Protein AF-A0A0A7DK21-F1 (afdb_monomer)

Secondary structure (DSSP, 8-state):
---HHHHHHHHHHHHHHHHHTTSB-TT--B---GGGTTS-HHHHHHHHHHHHHHHHHHHTTSS-HHHHHHHHHHHHHHHHHHHHHHTT--HHHHHHHHTTHHHHHHH---

Sequence (110 aa):
SINRFETLVPIFSLISSLAKAKFCNVSGHPVSKPAWSDLSDSDIIDRFGRICRNLFHYYSGSSKKQSLYRIKYILRLSCARTLARKHKSTVRTFLKKLGSEFLEEFLTEE

Mean predicted aligned error: 6.51 Å

Solvent-accessible surface area (backbone atoms only — not comparable to full-atom values): 6204 Å² total; per-residue (Å²): 132,86,56,68,64,72,53,51,56,55,42,51,52,51,38,47,52,38,24,75,73,44,39,19,39,88,88,50,50,53,30,50,47,71,95,52,56,87,51,53,73,64,59,49,49,50,54,52,31,51,54,49,49,54,52,48,65,73,47,64,89,48,97,55,62,71,52,50,52,56,52,51,50,28,52,54,48,10,49,43,39,27,52,10,54,65,68,77,45,50,50,70,60,40,50,66,71,55,49,66,65,67,46,46,69,72,58,69,70,128

Radius of gyration: 14.45 Å; Cα contacts (8 Å, |Δi|>4): 96; chains: 1; bounding box: 30×28×46 Å

Organism: NCBI:txid1541216

Foldseek 3Di:
DPDPVVLVVVLLVLLVVCCVVQQAPNVLHGAADLVCLVPDLVVLLVVLLVVLVVVCVVCVPPPRVVSSVSVLVSSLVNSLNHVCVSVVHDSVVSDVVCDCVSVCSSPPPD

Nearest PDB structures (foldseek):
  8h2h-assembly1_D  TM=9.565E-01  e=1.350E-01  Lactococcus lactis
  7dns-assembly1_B  TM=4.121E-01  e=3.015E+00  synthetic construct

InterPro domains:
  IPR002866 Maturase MatK [PTHR34811] (2-110)
  IPR024937 Domain X [PF01348] (3-109)

pLDDT: mean 83.19, std 14.14, range [43.72, 96.94]

Structure (mmCIF, N/CA/C/O backbone):
data_AF-A0A0A7DK21-F1
#
_entry.id   AF-A0A0A7DK21-F1
#
loop_
_atom_site.group_PDB
_atom_site.id
_atom_site.type_symbol
_atom_site.label_atom_id
_atom_site.label_alt_id
_atom_site.label_comp_id
_atom_site.label_asym_id
_atom_site.label_entity_id
_atom_site.label_seq_id
_atom_site.pdbx_PDB_ins_code
_atom_site.Cartn_x
_atom_site.Cartn_y
_atom_site.Cartn_z
_atom_site.occupancy
_atom_s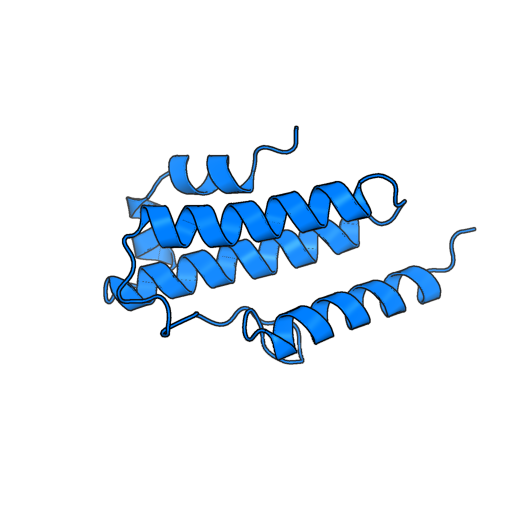ite.B_iso_or_equiv
_atom_site.auth_seq_id
_atom_site.auth_comp_id
_atom_site.auth_asym_id
_atom_site.auth_atom_id
_atom_site.pdbx_PDB_model_num
ATOM 1 N N . SER A 1 1 ? -12.169 -2.612 30.650 1.00 46.41 1 SER A N 1
ATOM 2 C CA . SER A 1 1 ? -11.264 -3.516 29.908 1.00 46.41 1 SER A CA 1
ATOM 3 C C . SER A 1 1 ? -11.762 -3.619 28.476 1.00 46.41 1 SER A C 1
ATOM 5 O O . SER A 1 1 ? -12.818 -4.186 28.249 1.00 46.41 1 SER A O 1
ATOM 7 N N . ILE A 1 2 ? -11.064 -3.009 27.511 1.00 54.06 2 ILE A N 1
ATOM 8 C CA . ILE A 1 2 ? -11.420 -3.147 26.089 1.00 54.06 2 ILE A CA 1
ATOM 9 C C . ILE A 1 2 ? -11.126 -4.595 25.691 1.00 54.06 2 ILE A C 1
ATOM 11 O O . ILE A 1 2 ? -9.978 -5.042 25.747 1.00 54.06 2 ILE A O 1
ATOM 15 N N . ASN A 1 3 ? -12.172 -5.347 25.360 1.00 54.72 3 ASN A N 1
ATOM 16 C CA . ASN A 1 3 ? -12.065 -6.761 25.032 1.00 54.72 3 ASN A CA 1
ATOM 17 C C . ASN A 1 3 ? -11.233 -6.939 23.755 1.00 54.72 3 ASN A C 1
ATOM 19 O O . ASN A 1 3 ? -11.565 -6.397 22.704 1.00 54.72 3 ASN A O 1
ATOM 23 N N . ARG A 1 4 ? -10.170 -7.755 23.811 1.00 55.19 4 ARG A N 1
ATOM 24 C CA . ARG A 1 4 ? -9.350 -8.121 22.633 1.00 55.19 4 ARG A CA 1
ATOM 25 C C . ARG A 1 4 ? -10.189 -8.690 21.476 1.00 55.19 4 ARG A C 1
ATOM 27 O O . ARG A 1 4 ? -9.797 -8.594 20.320 1.00 55.19 4 ARG A O 1
ATOM 34 N N . PHE A 1 5 ? -11.363 -9.248 21.764 1.00 55.84 5 PHE A N 1
ATOM 35 C CA . PHE A 1 5 ? -12.317 -9.690 20.746 1.00 55.84 5 PHE A CA 1
ATOM 36 C C . PHE A 1 5 ? -12.841 -8.532 19.882 1.00 55.84 5 PHE A C 1
ATOM 38 O O . PHE A 1 5 ? -12.850 -8.621 18.654 1.00 55.84 5 PHE A O 1
ATOM 45 N N . GLU A 1 6 ? -13.180 -7.403 20.505 1.00 56.28 6 GLU A N 1
ATOM 46 C CA . GLU A 1 6 ? -13.643 -6.200 19.811 1.00 56.28 6 GLU A CA 1
ATOM 47 C C . GLU A 1 6 ? -12.533 -5.474 19.054 1.00 56.28 6 GLU A C 1
ATOM 49 O O . GLU A 1 6 ? -12.821 -4.531 18.322 1.00 56.28 6 GLU A O 1
ATOM 54 N N . THR A 1 7 ? -11.262 -5.842 19.222 1.00 60.66 7 THR A N 1
ATOM 55 C CA . THR A 1 7 ? -10.163 -5.308 18.404 1.00 60.66 7 THR A CA 1
ATOM 56 C C . THR A 1 7 ? -9.857 -6.222 17.220 1.00 60.66 7 THR A C 1
ATOM 58 O O . THR A 1 7 ? -9.618 -5.718 16.121 1.00 60.66 7 THR A O 1
ATOM 61 N N . LEU A 1 8 ? -9.968 -7.543 17.395 1.00 66.75 8 LEU A N 1
ATOM 62 C CA . LEU A 1 8 ? -9.798 -8.536 16.331 1.00 66.75 8 LEU A CA 1
ATOM 63 C C . LEU A 1 8 ? -10.894 -8.458 15.258 1.00 66.75 8 LEU A C 1
ATOM 65 O O . LEU A 1 8 ? -10.571 -8.456 14.070 1.00 66.75 8 LEU A O 1
ATOM 69 N N . VAL A 1 9 ? -12.166 -8.327 15.651 1.00 65.69 9 VAL A N 1
ATOM 70 C CA . VAL A 1 9 ? -13.300 -8.208 14.711 1.00 65.69 9 VAL A CA 1
ATOM 71 C C . VAL A 1 9 ? -13.152 -7.000 13.759 1.00 65.69 9 VAL A C 1
ATOM 73 O O . VAL A 1 9 ? -13.240 -7.184 12.543 1.00 65.69 9 VAL A O 1
ATOM 76 N N . PRO A 1 10 ? -12.848 -5.775 14.233 1.00 75.44 10 PRO A N 1
ATOM 77 C CA . PRO A 1 10 ? -12.624 -4.635 13.347 1.00 75.44 10 PRO A CA 1
ATOM 78 C C . PRO A 1 10 ? -11.343 -4.729 12.517 1.00 75.44 10 PRO A C 1
ATOM 80 O O . PRO A 1 10 ? -11.365 -4.285 11.374 1.00 75.44 10 PRO A O 1
ATOM 83 N N . ILE A 1 11 ? -10.249 -5.330 13.016 1.00 81.94 11 ILE A N 1
ATOM 84 C CA . ILE A 1 11 ? -9.070 -5.599 12.166 1.00 81.94 11 ILE A CA 1
ATOM 85 C C . ILE A 1 11 ? -9.467 -6.504 11.005 1.00 81.94 11 ILE A C 1
ATOM 87 O O . ILE A 1 11 ? -9.120 -6.226 9.859 1.00 81.94 11 ILE A O 1
ATOM 91 N N . PHE A 1 12 ? -10.185 -7.588 11.296 1.00 85.06 12 PHE A N 1
ATOM 92 C CA . PHE A 1 12 ? -10.608 -8.537 10.278 1.00 85.06 12 PHE A CA 1
ATOM 93 C C . PHE A 1 12 ? -11.539 -7.880 9.253 1.00 85.06 12 PHE A C 1
ATOM 95 O O . PHE A 1 12 ? -11.340 -8.054 8.053 1.00 85.06 12 PHE A O 1
ATOM 102 N N . SER A 1 13 ? -12.486 -7.052 9.706 1.00 87.38 13 SER A N 1
ATOM 103 C CA . SER A 1 13 ? -13.363 -6.266 8.827 1.00 87.38 13 SER A CA 1
ATOM 104 C C . SER A 1 13 ? -12.576 -5.324 7.901 1.00 87.38 13 SER A C 1
ATOM 106 O O . SER A 1 13 ? -12.824 -5.270 6.691 1.00 87.38 13 SER A O 1
ATOM 108 N N . LEU A 1 14 ? -11.557 -4.642 8.435 1.00 88.31 14 LEU A N 1
ATOM 109 C CA . LEU A 1 14 ? -10.674 -3.770 7.659 1.00 88.31 14 LEU A CA 1
ATOM 110 C C . LEU A 1 14 ? -9.832 -4.546 6.640 1.00 88.31 14 LEU A C 1
ATOM 112 O O . LEU A 1 14 ? -9.781 -4.168 5.470 1.00 88.31 14 LEU A O 1
ATOM 116 N N . ILE A 1 15 ? -9.212 -5.656 7.049 1.00 91.50 15 ILE A N 1
ATOM 117 C CA . ILE A 1 15 ? -8.448 -6.526 6.144 1.00 91.50 15 ILE A CA 1
ATOM 118 C C . ILE A 1 15 ? -9.359 -7.081 5.045 1.00 91.50 15 ILE A C 1
ATOM 120 O O . ILE A 1 15 ? -8.983 -7.064 3.876 1.00 91.50 15 ILE A O 1
ATOM 124 N N . SER A 1 16 ? -10.573 -7.512 5.390 1.00 93.44 16 SER A N 1
ATOM 125 C CA . SER A 1 16 ? -11.557 -8.018 4.431 1.00 93.44 16 SER A CA 1
ATOM 126 C C . SER A 1 16 ? -11.963 -6.945 3.412 1.00 93.44 16 SER A C 1
ATOM 128 O O . SER A 1 16 ? -12.012 -7.210 2.209 1.00 93.44 16 SER A O 1
ATOM 130 N N . SER A 1 17 ? -12.155 -5.700 3.858 1.00 92.56 17 SER A N 1
ATOM 131 C CA . SER A 1 17 ? -12.431 -4.555 2.978 1.00 92.56 17 SER A CA 1
ATOM 132 C C . SER A 1 17 ? -11.266 -4.265 2.022 1.00 92.56 17 SE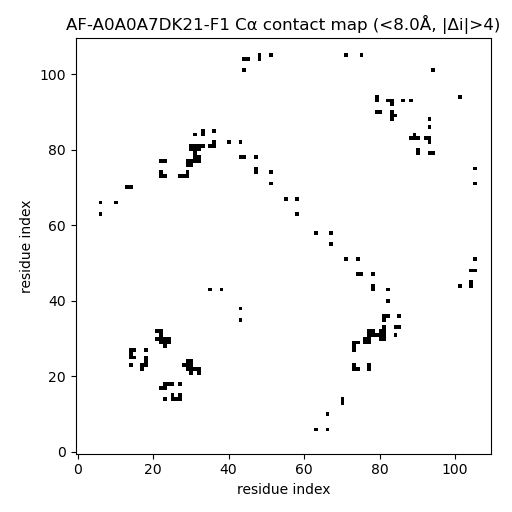R A C 1
ATOM 134 O O . SER A 1 17 ? -11.470 -4.114 0.816 1.00 92.56 17 SER A O 1
ATOM 136 N N . LEU A 1 18 ? -10.026 -4.273 2.523 1.00 93.56 18 LEU A N 1
ATOM 137 C CA . LEU A 1 18 ? -8.829 -4.115 1.690 1.00 93.56 18 LEU A CA 1
ATOM 138 C C . LEU A 1 18 ? -8.650 -5.266 0.692 1.00 93.56 18 LEU A C 1
ATOM 140 O O . LEU A 1 18 ? -8.230 -5.035 -0.445 1.00 93.56 18 LEU A O 1
ATOM 144 N N . ALA A 1 19 ? -8.991 -6.492 1.092 1.00 95.88 19 ALA A N 1
ATOM 145 C CA . ALA A 1 19 ? -8.921 -7.664 0.232 1.00 95.88 19 ALA A CA 1
ATOM 146 C C . ALA A 1 19 ? -9.935 -7.587 -0.917 1.00 95.88 19 ALA A C 1
ATOM 148 O O . ALA A 1 19 ? -9.587 -7.862 -2.069 1.00 95.88 19 ALA A O 1
ATOM 149 N N . LYS A 1 20 ? -11.164 -7.128 -0.640 1.00 95.75 20 LYS A N 1
ATOM 150 C CA . LYS A 1 20 ? -12.177 -6.843 -1.672 1.00 95.75 20 LYS A CA 1
ATOM 151 C C . LYS A 1 20 ? -11.679 -5.798 -2.670 1.00 95.75 20 LYS A C 1
ATOM 153 O O . LYS A 1 20 ? -11.782 -6.008 -3.875 1.00 95.75 20 LYS A O 1
ATOM 158 N N . ALA A 1 21 ? -11.041 -4.737 -2.178 1.00 94.50 21 ALA A N 1
ATOM 159 C CA . ALA A 1 21 ? -10.423 -3.702 -3.007 1.00 94.50 21 ALA A CA 1
ATOM 160 C C . ALA A 1 21 ? -9.069 -4.113 -3.637 1.00 94.50 21 ALA A C 1
ATOM 162 O O . ALA A 1 21 ? -8.439 -3.316 -4.341 1.00 94.50 21 ALA A O 1
ATOM 163 N N . LYS A 1 22 ? -8.630 -5.366 -3.439 1.00 95.38 22 LYS A N 1
ATOM 164 C CA . LYS A 1 22 ? -7.406 -5.968 -4.000 1.00 95.38 22 LYS A CA 1
ATOM 165 C C . LYS A 1 22 ? -6.096 -5.301 -3.559 1.00 95.38 22 LYS A C 1
ATOM 167 O O . LYS A 1 22 ? -5.117 -5.338 -4.300 1.00 95.38 22 LYS A O 1
ATOM 172 N N . PHE A 1 23 ? -6.056 -4.706 -2.368 1.00 95.44 23 PHE A N 1
ATOM 173 C CA . PHE A 1 23 ? -4.809 -4.218 -1.756 1.00 95.44 23 PHE A CA 1
ATOM 174 C C . PHE A 1 23 ? -4.035 -5.332 -1.042 1.00 95.44 23 PHE A C 1
ATOM 176 O O . PHE A 1 23 ? -2.807 -5.306 -0.956 1.00 95.44 23 PHE A O 1
ATOM 183 N N . CYS A 1 24 ? -4.745 -6.350 -0.566 1.00 96.12 24 CYS A N 1
ATOM 184 C CA . CYS A 1 24 ? -4.184 -7.568 -0.000 1.00 96.12 24 CYS A CA 1
ATOM 185 C C . CYS A 1 24 ? -5.005 -8.793 -0.419 1.00 96.12 24 CYS A C 1
ATOM 187 O O . CYS A 1 24 ? -6.021 -8.675 -1.104 1.00 96.12 24 CYS A O 1
ATOM 189 N N . ASN A 1 25 ? -4.549 -9.983 -0.039 1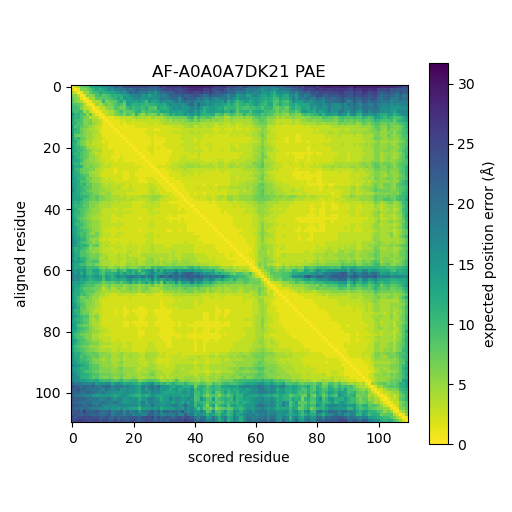.00 96.19 25 ASN A N 1
ATOM 190 C CA . ASN A 1 25 ? -5.368 -11.189 -0.086 1.00 96.19 25 ASN A CA 1
ATOM 191 C C . ASN A 1 25 ? -6.195 -11.349 1.201 1.00 96.19 25 ASN A C 1
ATOM 193 O O . ASN A 1 25 ? -6.062 -10.570 2.143 1.00 96.19 25 ASN A O 1
ATOM 197 N N . VAL A 1 26 ? -7.036 -12.384 1.251 1.00 92.56 26 VAL A N 1
ATOM 198 C CA . VAL A 1 26 ? -7.922 -12.670 2.396 1.00 92.56 26 VAL A CA 1
ATOM 199 C C . VAL A 1 26 ? -7.178 -12.873 3.721 1.00 92.56 26 VAL A C 1
ATOM 201 O O . VAL A 1 26 ? -7.725 -12.591 4.780 1.00 92.56 26 VAL A O 1
ATOM 204 N N . SER A 1 27 ? -5.914 -13.298 3.675 1.00 90.94 27 SER A N 1
ATOM 205 C CA . SER A 1 27 ? -5.054 -13.455 4.856 1.00 90.94 27 SER A CA 1
ATOM 206 C C . SER A 1 27 ? -4.353 -12.150 5.269 1.00 90.94 27 SER A C 1
ATOM 208 O O . SER A 1 27 ? -3.601 -12.125 6.243 1.00 90.94 27 SER A O 1
ATOM 210 N N . GLY A 1 28 ? -4.560 -11.060 4.525 1.00 92.56 28 GLY A N 1
ATOM 211 C CA . GLY A 1 28 ? -3.920 -9.769 4.756 1.00 92.56 28 GLY A CA 1
ATOM 212 C C . GLY A 1 28 ? -2.503 -9.649 4.192 1.00 92.56 28 GLY A C 1
ATOM 213 O O . GLY A 1 28 ? -1.794 -8.719 4.566 1.00 92.56 28 GLY A O 1
ATOM 214 N N . HIS A 1 29 ? -2.073 -10.540 3.291 1.00 95.19 29 HIS A N 1
ATOM 215 C CA . HIS A 1 29 ? -0.790 -10.382 2.599 1.00 95.19 29 HIS A CA 1
ATOM 216 C C . HIS A 1 29 ? -0.913 -9.343 1.478 1.00 95.19 29 HIS A C 1
ATOM 218 O O . HIS A 1 29 ? -1.826 -9.464 0.657 1.00 95.19 29 HIS A O 1
ATOM 224 N N . PRO A 1 30 ? -0.015 -8.349 1.394 1.00 96.00 30 PRO A N 1
ATOM 225 C CA . PRO A 1 30 ? -0.131 -7.268 0.414 1.00 96.00 30 PRO A CA 1
ATOM 226 C C . PRO A 1 30 ? 0.014 -7.740 -1.035 1.00 96.00 30 PRO A C 1
ATOM 228 O O . PRO A 1 30 ? 0.884 -8.550 -1.364 1.00 96.00 30 PRO A O 1
ATOM 231 N N . VAL A 1 31 ? -0.814 -7.191 -1.923 1.00 96.94 31 VAL A N 1
ATOM 232 C CA . VAL A 1 31 ? -0.873 -7.536 -3.352 1.00 96.94 31 VAL A CA 1
ATOM 233 C C . VAL A 1 31 ? -0.614 -6.280 -4.187 1.00 96.94 31 VAL A C 1
ATOM 235 O O . VAL A 1 31 ? -0.995 -5.185 -3.792 1.00 96.94 31 VAL A O 1
ATOM 238 N N . SER A 1 32 ? 0.069 -6.413 -5.327 1.00 96.38 32 SER A N 1
ATOM 239 C CA . SER A 1 32 ? 0.284 -5.296 -6.264 1.00 96.38 32 SER A CA 1
ATOM 240 C C . SER A 1 32 ? -1.021 -4.883 -6.955 1.00 96.38 32 SER A C 1
ATOM 242 O O . SER A 1 32 ? -1.853 -5.749 -7.225 1.00 96.38 32 SER A O 1
ATOM 244 N N . LYS A 1 33 ? -1.143 -3.621 -7.375 1.00 96.50 33 LYS A N 1
ATOM 245 C CA . LYS A 1 33 ? -2.258 -3.085 -8.172 1.00 96.50 33 LYS A CA 1
ATOM 246 C C . LYS A 1 33 ? -1.835 -2.899 -9.640 1.00 96.50 33 LYS A C 1
ATOM 248 O O . LYS A 1 33 ? -1.568 -1.776 -10.050 1.00 96.50 33 LYS A O 1
ATOM 253 N N . PRO A 1 34 ? -1.765 -3.970 -10.459 1.00 93.00 34 PRO A N 1
ATOM 254 C CA . PRO A 1 34 ? -1.305 -3.862 -11.846 1.00 93.00 34 PRO A CA 1
ATOM 255 C C . PRO A 1 34 ? -2.191 -2.946 -12.694 1.00 93.00 34 PRO A C 1
ATOM 257 O O . PRO A 1 34 ? -1.679 -2.307 -13.590 1.00 93.00 34 PRO A O 1
ATOM 260 N N . ALA A 1 35 ? -3.478 -2.797 -12.364 1.00 95.19 35 ALA A N 1
ATOM 261 C CA . ALA A 1 35 ? -4.370 -1.848 -13.036 1.00 95.19 35 ALA A CA 1
ATOM 262 C C . ALA A 1 35 ? -3.934 -0.373 -12.903 1.00 95.19 35 ALA A C 1
ATOM 264 O O . ALA A 1 35 ? -4.513 0.492 -13.544 1.00 95.19 35 ALA A O 1
ATOM 265 N N . TRP A 1 36 ? -2.967 -0.067 -12.032 1.00 95.31 36 TRP A N 1
ATOM 266 C CA . TRP A 1 36 ? -2.398 1.271 -11.860 1.00 95.31 36 TRP A CA 1
ATOM 267 C C . TRP A 1 36 ? -1.020 1.404 -12.526 1.00 95.31 36 TRP A C 1
ATOM 269 O O . TRP A 1 36 ? -0.360 2.415 -12.325 1.00 95.31 36 TRP A O 1
ATOM 279 N N . SER A 1 37 ? -0.565 0.412 -13.307 1.00 89.75 37 SER A N 1
ATOM 280 C CA . SER A 1 37 ? 0.759 0.425 -13.952 1.00 89.75 37 SER A CA 1
ATOM 281 C C . SER A 1 37 ? 0.956 1.563 -14.945 1.00 89.75 37 SER A C 1
ATOM 283 O O . SER A 1 37 ? 2.100 1.943 -15.195 1.00 89.75 37 SER A O 1
ATOM 285 N N . ASP A 1 38 ? -0.136 2.097 -15.486 1.00 94.88 38 ASP A N 1
ATOM 286 C CA . ASP A 1 38 ? -0.113 3.122 -16.533 1.00 94.88 38 ASP A CA 1
ATOM 287 C C . ASP A 1 38 ? -0.060 4.543 -15.950 1.00 94.88 38 ASP A C 1
ATOM 289 O O . ASP A 1 38 ? 0.240 5.495 -16.660 1.00 94.88 38 ASP A O 1
ATOM 293 N N . LEU A 1 39 ? -0.291 4.685 -14.640 1.00 96.25 39 LEU A N 1
ATOM 294 C CA . LE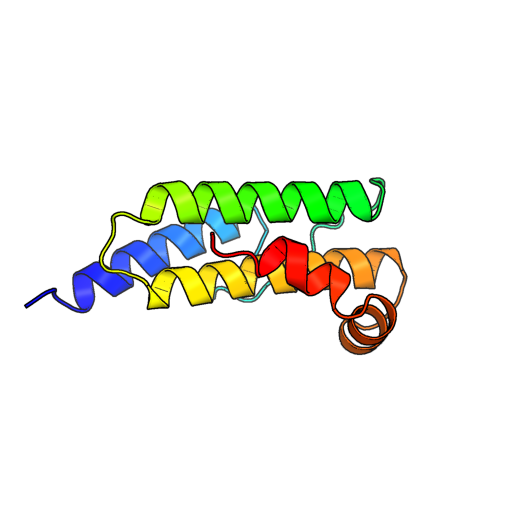U A 1 39 ? -0.149 5.948 -13.914 1.00 96.25 39 LEU A CA 1
ATOM 295 C C . LEU A 1 39 ? 1.328 6.294 -13.684 1.00 96.25 39 LEU A C 1
ATOM 297 O O . LEU A 1 39 ? 2.186 5.405 -13.689 1.00 96.25 39 LEU A O 1
ATOM 301 N N . SER A 1 40 ? 1.633 7.570 -13.444 1.00 94.75 40 SER A N 1
ATOM 302 C CA . SER A 1 40 ? 2.973 7.978 -13.007 1.00 94.75 40 SER A CA 1
ATOM 303 C C . SER A 1 40 ? 3.308 7.400 -11.623 1.00 94.75 40 SER A C 1
ATOM 305 O O . SER A 1 40 ? 2.417 7.008 -10.865 1.00 94.75 40 SER A O 1
ATOM 307 N N . ASP A 1 41 ? 4.596 7.329 -11.277 1.00 91.44 41 ASP A N 1
ATOM 308 C CA . ASP A 1 41 ? 5.008 6.835 -9.957 1.00 91.44 41 ASP A CA 1
ATOM 309 C C . ASP A 1 41 ? 4.434 7.700 -8.826 1.00 91.44 41 ASP A C 1
ATOM 311 O O . ASP A 1 41 ? 3.928 7.150 -7.847 1.00 91.44 41 ASP A O 1
ATOM 315 N N . SER A 1 42 ? 4.438 9.028 -8.993 1.00 89.94 42 SER A N 1
ATOM 316 C CA . SER A 1 42 ? 3.841 9.974 -8.045 1.00 89.94 42 SER A CA 1
ATOM 317 C C . SER A 1 42 ? 2.334 9.768 -7.914 1.00 89.94 42 SER A C 1
ATOM 319 O O . SER A 1 42 ? 1.842 9.653 -6.800 1.00 89.94 42 SER A O 1
ATOM 321 N N . ASP A 1 43 ? 1.594 9.588 -9.015 1.00 93.50 43 ASP A N 1
ATOM 322 C CA . ASP A 1 43 ? 0.145 9.331 -8.948 1.00 93.50 43 ASP A CA 1
ATOM 323 C C . ASP A 1 43 ? -0.189 8.027 -8.207 1.00 93.50 43 ASP A C 1
ATOM 325 O O . ASP A 1 43 ? -1.207 7.932 -7.510 1.00 93.50 43 ASP A O 1
ATOM 329 N N . ILE A 1 44 ? 0.643 6.990 -8.366 1.00 93.56 44 ILE A N 1
ATOM 330 C CA . ILE A 1 44 ? 0.495 5.729 -7.629 1.00 93.56 44 ILE A CA 1
ATOM 331 C C . ILE A 1 44 ? 0.728 5.982 -6.136 1.00 93.56 44 ILE A C 1
ATOM 333 O O . ILE A 1 44 ? -0.087 5.550 -5.315 1.00 93.56 44 ILE A O 1
ATOM 337 N N . ILE A 1 45 ? 1.818 6.669 -5.790 1.00 91.19 45 ILE A N 1
ATOM 338 C CA . ILE A 1 45 ? 2.192 7.006 -4.412 1.00 91.19 45 ILE A CA 1
ATOM 339 C C . ILE A 1 45 ? 1.084 7.835 -3.748 1.00 91.19 45 ILE A C 1
ATOM 341 O O . ILE A 1 45 ? 0.529 7.393 -2.740 1.00 91.19 45 ILE A O 1
ATOM 345 N N . ASP A 1 46 ? 0.659 8.930 -4.375 1.00 90.69 46 ASP A N 1
ATOM 346 C CA . ASP A 1 46 ? -0.398 9.829 -3.905 1.00 90.69 46 ASP A CA 1
ATOM 347 C C . ASP A 1 46 ? -1.715 9.100 -3.646 1.00 90.69 46 ASP A C 1
ATOM 349 O O . ASP A 1 46 ? -2.369 9.308 -2.620 1.00 90.69 46 ASP A O 1
ATOM 353 N N . ARG A 1 47 ? -2.135 8.218 -4.564 1.00 93.56 47 ARG A N 1
ATOM 354 C CA . ARG A 1 47 ? -3.377 7.446 -4.401 1.00 93.56 47 ARG A CA 1
ATOM 355 C C . ARG A 1 47 ? -3.320 6.546 -3.177 1.00 93.56 47 ARG A C 1
ATOM 357 O O . ARG A 1 47 ? -4.288 6.494 -2.417 1.00 93.56 47 ARG A O 1
ATOM 364 N N . PHE A 1 48 ? -2.211 5.839 -2.970 1.00 93.31 48 PHE A N 1
ATOM 365 C CA . PHE A 1 48 ? -2.040 5.020 -1.772 1.00 93.31 48 PHE A CA 1
ATOM 366 C C . PHE A 1 48 ? -1.923 5.874 -0.499 1.00 93.31 48 PHE A C 1
ATOM 368 O O . PHE A 1 48 ? -2.531 5.518 0.514 1.00 93.31 48 PHE A O 1
ATOM 375 N N . GLY A 1 49 ? -1.204 6.999 -0.557 1.00 91.00 49 GLY A N 1
ATOM 376 C CA . GLY A 1 49 ? -1.054 7.954 0.542 1.00 91.00 49 GLY A CA 1
ATOM 377 C C . GLY A 1 49 ? -2.401 8.508 1.005 1.00 91.00 49 GLY A C 1
ATOM 378 O O . GLY A 1 49 ? -2.729 8.421 2.186 1.00 91.00 49 GLY A O 1
ATOM 379 N N . ARG A 1 50 ? -3.256 8.954 0.075 1.00 90.75 50 ARG A N 1
ATOM 380 C CA . ARG A 1 50 ? -4.626 9.422 0.369 1.00 90.75 50 ARG A CA 1
ATOM 381 C C . ARG A 1 50 ? -5.486 8.350 1.037 1.00 90.75 50 ARG A C 1
ATOM 383 O O . ARG A 1 50 ? -6.195 8.650 1.991 1.00 90.75 50 ARG A O 1
ATOM 390 N N . ILE A 1 51 ? -5.415 7.099 0.575 1.00 91.25 51 ILE A N 1
ATOM 391 C CA . ILE A 1 51 ? -6.146 5.985 1.206 1.00 91.25 51 ILE A CA 1
ATOM 392 C C . ILE A 1 51 ? -5.663 5.776 2.644 1.00 91.25 51 ILE A C 1
ATOM 394 O O . ILE A 1 51 ? -6.480 5.605 3.547 1.00 91.25 51 ILE A O 1
ATOM 398 N N . CYS A 1 52 ? -4.345 5.802 2.856 1.00 87.94 52 CYS A N 1
ATOM 399 C CA . CYS A 1 52 ? -3.752 5.671 4.179 1.00 87.94 52 CYS A CA 1
ATOM 400 C C . CYS A 1 52 ? -4.213 6.812 5.098 1.00 87.94 52 CYS A C 1
ATOM 402 O O . CYS A 1 52 ? -4.797 6.533 6.142 1.00 87.94 52 CYS A O 1
ATOM 404 N N . ARG A 1 53 ? -4.046 8.074 4.682 1.00 87.00 53 ARG A N 1
ATOM 405 C CA . ARG A 1 53 ? -4.474 9.262 5.441 1.00 87.00 53 ARG A CA 1
ATOM 406 C C . ARG A 1 53 ? -5.960 9.206 5.790 1.00 87.00 53 ARG A C 1
ATOM 408 O O . ARG A 1 53 ? -6.300 9.299 6.962 1.00 87.00 53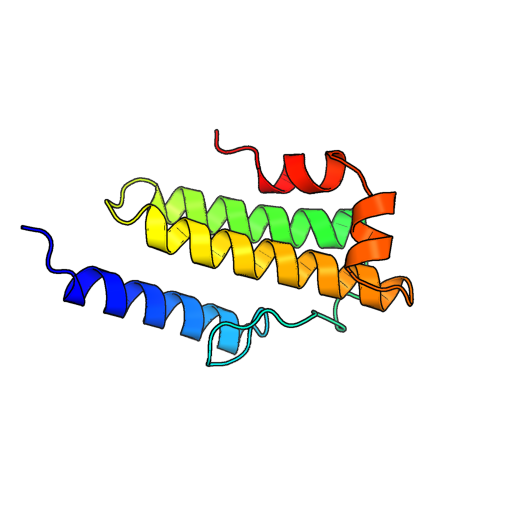 ARG A O 1
ATOM 415 N N . ASN A 1 54 ? -6.842 8.931 4.827 1.00 88.12 54 ASN A N 1
ATOM 416 C CA . ASN A 1 54 ? -8.288 8.839 5.074 1.00 88.12 54 ASN A CA 1
ATOM 417 C C . ASN A 1 54 ? -8.647 7.776 6.125 1.00 88.12 54 ASN A C 1
ATOM 419 O O . ASN A 1 54 ? -9.494 8.016 6.984 1.00 88.12 54 ASN A O 1
ATOM 423 N N . LEU A 1 55 ? -7.997 6.608 6.081 1.00 84.31 55 LEU A N 1
ATOM 424 C CA . LEU A 1 55 ? -8.196 5.567 7.090 1.00 84.31 55 LEU A CA 1
ATOM 425 C C . LEU A 1 55 ? -7.675 6.015 8.459 1.00 84.31 55 LEU A C 1
ATOM 427 O O . LEU A 1 55 ? -8.369 5.845 9.457 1.00 84.31 55 LEU A O 1
ATOM 431 N N . PHE A 1 56 ? -6.481 6.603 8.521 1.00 81.00 56 PHE A N 1
ATOM 432 C CA . PHE A 1 56 ? -5.927 7.096 9.780 1.00 81.00 56 PHE A CA 1
ATOM 433 C C . PHE A 1 56 ? -6.776 8.212 10.385 1.00 81.00 56 PHE A C 1
ATOM 435 O O . PHE A 1 56 ? -7.070 8.133 11.571 1.00 81.00 56 PHE A O 1
ATOM 442 N N . HIS A 1 57 ? -7.252 9.176 9.595 1.00 82.75 57 HIS A N 1
ATOM 443 C CA . HIS A 1 57 ? -8.147 10.230 10.074 1.00 82.75 57 HIS A CA 1
ATOM 444 C C . HIS A 1 57 ? -9.479 9.672 10.582 1.00 82.75 57 HIS A C 1
ATOM 446 O O . HIS A 1 57 ? -9.949 10.095 11.631 1.00 82.75 57 HIS A O 1
ATOM 452 N N . TYR A 1 58 ? -10.078 8.695 9.893 1.00 83.38 58 TYR A N 1
ATOM 453 C CA . TYR A 1 58 ? -11.338 8.096 10.344 1.00 83.38 58 TYR A CA 1
ATOM 454 C C . TYR A 1 58 ? -11.184 7.329 11.668 1.00 83.38 58 TYR A C 1
ATOM 456 O O . TYR A 1 58 ? -12.070 7.353 12.519 1.00 83.38 58 TYR A O 1
ATOM 464 N N . TYR A 1 59 ? -10.053 6.644 11.858 1.00 77.69 59 TYR A N 1
ATOM 465 C CA . TYR A 1 59 ? -9.803 5.816 13.040 1.00 77.69 59 TYR A CA 1
ATOM 466 C C . TYR A 1 59 ? -8.929 6.489 14.113 1.00 77.69 59 TYR A C 1
ATOM 468 O O . TYR A 1 59 ? -8.653 5.850 15.130 1.00 77.69 59 TYR A O 1
ATOM 476 N N . SER A 1 60 ? -8.517 7.748 13.937 1.00 73.38 60 SER A N 1
ATOM 477 C CA . SER A 1 60 ? -7.638 8.480 14.868 1.00 73.38 60 SER A CA 1
ATOM 478 C C . SER A 1 60 ? -8.261 8.642 16.257 1.00 73.38 60 SER A C 1
ATOM 480 O O . SER A 1 60 ? -7.558 8.566 17.261 1.00 73.38 60 SER A O 1
ATOM 482 N N . GLY A 1 61 ? -9.591 8.756 16.331 1.00 70.81 61 GLY A N 1
ATOM 483 C CA . GLY A 1 61 ? -10.351 8.779 17.585 1.00 70.81 61 GLY A CA 1
ATOM 484 C C . GLY A 1 61 ? -10.528 7.411 18.262 1.00 70.81 61 GLY A C 1
ATOM 485 O O . GLY A 1 61 ? -11.172 7.321 19.304 1.00 70.81 61 GLY A O 1
ATOM 486 N N . SER A 1 62 ? -10.004 6.320 17.689 1.00 66.94 62 SER A N 1
ATOM 487 C CA . SER A 1 62 ? -10.179 4.958 18.207 1.00 66.94 62 SER A CA 1
ATOM 488 C C . SER A 1 62 ? -8.967 4.471 19.010 1.00 66.94 62 SER A C 1
ATOM 490 O O . SER A 1 62 ? -7.820 4.623 18.602 1.00 66.94 62 SER A O 1
ATOM 492 N N . SER A 1 63 ? -9.206 3.733 20.100 1.00 57.69 63 SER A N 1
ATOM 493 C CA . SER A 1 63 ? -8.184 3.070 20.941 1.00 57.69 63 SER A CA 1
ATOM 494 C C . SER A 1 63 ? -7.345 1.978 20.221 1.00 57.69 63 SER A C 1
ATOM 496 O O . SER A 1 63 ? -6.577 1.255 20.859 1.00 57.69 63 SER A O 1
ATOM 498 N N . LYS A 1 64 ? -7.468 1.800 18.899 1.00 66.50 64 LYS A N 1
ATOM 499 C CA . LYS A 1 64 ? -6.983 0.622 18.148 1.00 66.50 64 LYS A CA 1
ATOM 500 C C . LYS A 1 64 ? -5.689 0.883 17.357 1.00 66.50 64 LYS A C 1
ATOM 502 O O . LYS A 1 64 ? -5.562 0.449 16.214 1.00 66.50 64 LYS A O 1
ATOM 507 N N . LYS A 1 65 ? -4.694 1.539 17.975 1.00 70.06 65 LYS A N 1
ATOM 508 C CA . LYS A 1 65 ? -3.418 1.929 17.327 1.00 70.06 65 LYS A CA 1
ATOM 509 C C . LYS A 1 65 ? -2.704 0.773 16.608 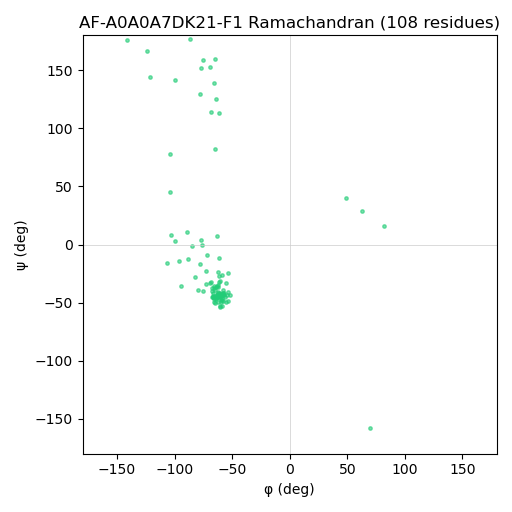1.00 70.06 65 LYS A C 1
ATOM 511 O O . LYS A 1 65 ? -2.273 0.926 15.469 1.00 70.06 65 LYS A O 1
ATOM 516 N N . GLN A 1 66 ? -2.631 -0.413 17.216 1.00 71.19 66 GLN A N 1
ATOM 517 C CA . GLN A 1 66 ? -1.912 -1.552 16.623 1.00 71.19 66 GLN A CA 1
ATOM 518 C C . GLN A 1 66 ? -2.585 -2.119 15.361 1.00 71.19 66 GLN A C 1
ATOM 520 O O . GLN A 1 66 ? -1.906 -2.561 14.432 1.00 71.19 66 GLN A O 1
ATOM 525 N N . SER A 1 67 ? -3.914 -2.052 15.293 1.00 76.31 67 SER A N 1
ATOM 526 C CA . SER A 1 67 ? -4.694 -2.401 14.105 1.00 76.31 67 SER A CA 1
ATOM 527 C C . SER A 1 67 ? -4.318 -1.522 12.917 1.00 76.31 67 SER A C 1
ATOM 529 O O . SER A 1 67 ? -4.104 -2.021 11.813 1.00 76.31 67 SER A O 1
ATOM 531 N N . LEU A 1 68 ? -4.189 -0.216 13.163 1.00 81.00 68 LEU A N 1
ATOM 532 C CA . LEU A 1 68 ? -3.867 0.769 12.137 1.00 81.00 68 LEU A CA 1
ATOM 533 C C . LEU A 1 68 ? -2.449 0.590 11.601 1.00 81.00 68 LEU A C 1
ATOM 535 O O . LEU A 1 68 ? -2.259 0.655 10.389 1.00 81.00 68 LEU A O 1
ATOM 539 N N . TYR A 1 69 ? -1.480 0.230 12.448 1.00 83.06 69 TYR A N 1
ATOM 540 C CA . TYR A 1 69 ? -0.133 -0.123 11.982 1.00 83.06 69 TYR A CA 1
ATOM 541 C C . TYR A 1 69 ? -0.135 -1.275 10.973 1.00 83.06 69 TYR A C 1
ATOM 543 O O . TYR A 1 69 ? 0.542 -1.198 9.946 1.00 83.06 69 TYR A O 1
ATOM 551 N N . ARG A 1 70 ? -0.920 -2.333 11.217 1.00 86.69 70 ARG A N 1
ATOM 552 C CA . ARG A 1 70 ? -1.009 -3.463 10.279 1.00 86.69 70 ARG A CA 1
ATOM 553 C C . ARG A 1 70 ? -1.616 -3.043 8.938 1.00 86.69 70 ARG A C 1
ATOM 555 O O . ARG A 1 70 ? -1.140 -3.477 7.893 1.00 86.69 70 ARG A O 1
ATOM 562 N N . ILE A 1 71 ? -2.629 -2.180 8.957 1.00 88.62 71 ILE A N 1
ATOM 563 C CA . ILE A 1 71 ? -3.256 -1.635 7.745 1.00 88.62 71 ILE A CA 1
ATOM 564 C C . ILE A 1 71 ? -2.291 -0.718 6.977 1.00 88.62 71 ILE A C 1
ATOM 566 O O . ILE A 1 71 ? -2.128 -0.887 5.767 1.00 88.62 71 ILE A O 1
ATOM 570 N N . LYS A 1 72 ? -1.580 0.173 7.681 1.00 88.62 72 LYS A N 1
ATOM 571 C CA . LYS A 1 72 ? -0.507 1.026 7.135 1.00 88.62 72 LYS A CA 1
ATOM 572 C C . LYS A 1 72 ? 0.540 0.191 6.410 1.00 88.62 72 LYS A C 1
ATOM 574 O O . LYS A 1 72 ? 0.884 0.466 5.262 1.00 88.62 72 LYS A O 1
ATOM 579 N N . TYR A 1 73 ? 1.001 -0.877 7.062 1.00 89.62 73 TYR A N 1
ATOM 580 C CA . TYR A 1 73 ? 1.967 -1.811 6.495 1.00 89.62 73 TYR A CA 1
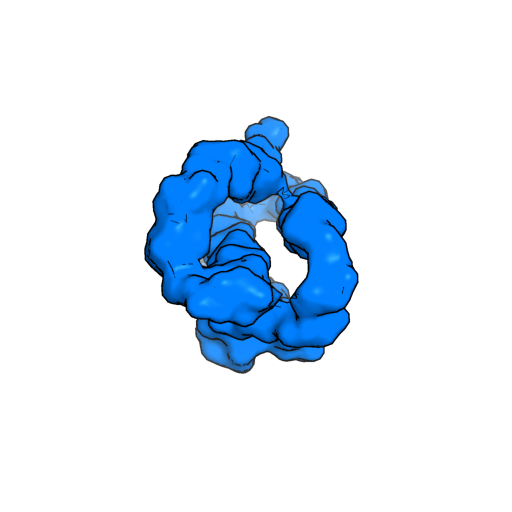ATOM 581 C C . TYR A 1 73 ? 1.448 -2.467 5.210 1.00 89.62 73 TYR A C 1
ATOM 583 O O . TYR A 1 73 ? 2.176 -2.531 4.216 1.00 89.62 73 TYR A O 1
ATOM 591 N N . ILE A 1 74 ? 0.185 -2.911 5.202 1.00 93.00 74 ILE A N 1
ATOM 592 C CA . ILE A 1 74 ? -0.422 -3.532 4.022 1.00 93.00 74 ILE A CA 1
ATOM 593 C C . ILE A 1 74 ? -0.428 -2.570 2.833 1.00 93.00 74 ILE A C 1
ATOM 595 O O . ILE A 1 74 ? 0.017 -2.942 1.746 1.00 93.00 74 ILE A O 1
ATOM 599 N N . LEU A 1 75 ? -0.898 -1.340 3.039 1.00 92.88 75 LEU A N 1
ATOM 600 C CA . LEU A 1 75 ? -0.979 -0.328 1.985 1.00 92.88 75 LEU A CA 1
ATOM 601 C C . LEU A 1 75 ? 0.409 0.058 1.465 1.00 92.88 75 LEU A C 1
ATOM 603 O O . LEU A 1 75 ? 0.629 0.051 0.255 1.00 92.88 75 LEU A O 1
ATOM 607 N N . ARG A 1 76 ? 1.367 0.300 2.366 1.00 91.81 76 ARG A N 1
ATOM 608 C CA . ARG A 1 76 ? 2.746 0.654 2.005 1.00 91.81 76 ARG A CA 1
ATOM 609 C C . ARG A 1 76 ? 3.420 -0.440 1.180 1.00 91.81 76 ARG A C 1
ATOM 611 O O . ARG A 1 76 ? 4.027 -0.156 0.148 1.00 91.81 76 ARG A O 1
ATOM 618 N N . LEU A 1 77 ? 3.300 -1.704 1.591 1.00 92.75 77 LEU A N 1
ATOM 619 C CA . LEU A 1 77 ? 3.912 -2.804 0.845 1.00 92.75 77 LEU A CA 1
ATOM 620 C C . LEU A 1 77 ? 3.168 -3.091 -0.467 1.00 92.75 77 LEU A C 1
ATOM 622 O O . LEU A 1 77 ? 3.805 -3.431 -1.461 1.00 92.75 77 LEU A O 1
ATOM 626 N N . SER A 1 78 ? 1.842 -2.931 -0.504 1.00 95.38 78 SER A N 1
ATOM 627 C CA . SER A 1 78 ? 1.053 -3.016 -1.741 1.00 95.38 78 SER A CA 1
ATOM 628 C C . SER A 1 78 ? 1.506 -1.960 -2.758 1.00 95.38 78 SER A C 1
ATOM 630 O O . SER A 1 78 ? 1.742 -2.295 -3.924 1.00 95.38 78 SER A O 1
ATOM 632 N N . CYS A 1 79 ? 1.744 -0.725 -2.308 1.00 94.12 79 CYS A N 1
ATOM 633 C CA . CYS A 1 79 ? 2.313 0.348 -3.121 1.00 94.12 79 CYS A CA 1
ATOM 634 C C . CYS A 1 79 ? 3.707 -0.021 -3.647 1.00 94.12 79 CYS A C 1
ATOM 636 O O . CYS A 1 79 ? 3.917 -0.079 -4.859 1.00 94.12 79 CYS A O 1
ATOM 638 N N . ALA A 1 80 ? 4.622 -0.417 -2.755 1.00 92.62 80 ALA A N 1
ATOM 639 C CA . ALA A 1 80 ? 5.978 -0.809 -3.136 1.00 92.62 80 ALA A CA 1
ATOM 640 C C . ALA A 1 80 ? 5.998 -1.977 -4.139 1.00 92.62 80 ALA A C 1
ATOM 642 O O . ALA A 1 80 ? 6.776 -1.972 -5.088 1.00 92.62 80 ALA A O 1
ATOM 643 N N . ARG A 1 81 ? 5.116 -2.974 -3.977 1.00 94.88 81 ARG A N 1
ATOM 644 C CA . ARG A 1 81 ? 4.958 -4.089 -4.931 1.00 94.88 81 ARG A CA 1
ATOM 645 C C . ARG A 1 81 ? 4.419 -3.630 -6.281 1.00 94.88 81 ARG A C 1
ATOM 647 O O . ARG A 1 81 ? 4.795 -4.201 -7.300 1.00 94.88 81 ARG A O 1
ATOM 654 N N . THR A 1 82 ? 3.528 -2.643 -6.291 1.00 95.75 82 THR A N 1
ATOM 655 C CA . THR A 1 82 ? 2.967 -2.066 -7.520 1.00 95.75 82 THR A CA 1
ATOM 656 C C . THR A 1 82 ? 4.055 -1.366 -8.324 1.00 95.75 82 THR A C 1
ATOM 658 O O . THR A 1 82 ? 4.252 -1.695 -9.492 1.00 95.75 82 THR A O 1
ATOM 661 N N . LEU A 1 83 ? 4.824 -0.495 -7.673 1.00 93.94 83 LEU A N 1
ATOM 662 C CA . LEU A 1 83 ? 5.918 0.237 -8.302 1.00 93.94 83 LEU A CA 1
ATOM 663 C C . LEU A 1 83 ? 7.063 -0.690 -8.727 1.00 93.94 83 LEU A C 1
ATOM 665 O O . LEU A 1 83 ? 7.514 -0.640 -9.868 1.00 93.94 83 LEU A O 1
ATOM 669 N N . ALA A 1 84 ? 7.475 -1.621 -7.862 1.00 93.94 84 ALA A N 1
ATOM 670 C CA . ALA A 1 84 ? 8.507 -2.595 -8.206 1.00 93.94 84 ALA A CA 1
ATOM 671 C C . ALA A 1 84 ? 8.124 -3.406 -9.456 1.00 93.94 84 ALA A C 1
ATOM 673 O O . ALA A 1 84 ? 8.949 -3.590 -10.349 1.00 93.94 84 ALA A O 1
ATOM 674 N N . ARG A 1 85 ? 6.852 -3.822 -9.564 1.00 94.81 85 ARG A N 1
ATOM 675 C CA . ARG A 1 85 ? 6.332 -4.528 -10.741 1.00 94.81 85 ARG A CA 1
ATOM 676 C C . ARG A 1 85 ? 6.327 -3.649 -11.994 1.00 94.81 85 ARG A C 1
ATOM 678 O O . ARG A 1 85 ? 6.767 -4.129 -13.035 1.00 94.81 85 ARG A O 1
ATOM 685 N N . LYS A 1 86 ? 5.870 -2.395 -11.896 1.00 94.69 86 LYS A N 1
ATOM 686 C CA . LYS A 1 86 ? 5.905 -1.411 -12.997 1.00 94.69 86 LYS A CA 1
ATOM 687 C C . LYS A 1 86 ? 7.327 -1.257 -13.553 1.00 94.69 86 LYS A C 1
ATOM 689 O O . LYS A 1 86 ? 7.526 -1.316 -14.760 1.00 94.69 86 LYS A O 1
ATOM 694 N N . HIS A 1 87 ? 8.318 -1.184 -12.664 1.00 94.25 87 HIS A N 1
ATOM 695 C CA . HIS A 1 87 ? 9.739 -1.028 -13.004 1.00 94.25 87 HIS A CA 1
ATOM 696 C C . HIS A 1 87 ? 10.497 -2.342 -13.222 1.00 94.25 87 HIS A C 1
ATOM 698 O O . HIS A 1 87 ? 11.724 -2.330 -13.278 1.00 94.25 87 HIS A O 1
ATOM 704 N N . LYS A 1 88 ? 9.797 -3.484 -13.310 1.00 94.88 88 LYS A N 1
ATOM 705 C CA . LYS A 1 88 ? 10.393 -4.825 -13.498 1.00 94.88 88 LYS A CA 1
ATOM 706 C C . LYS A 1 88 ? 11.553 -5.111 -12.528 1.00 94.88 88 LYS A C 1
ATOM 708 O O . LYS A 1 88 ? 12.570 -5.692 -12.894 1.00 94.88 88 LYS A O 1
ATOM 713 N N . SER A 1 89 ? 11.397 -4.694 -11.276 1.00 94.06 89 SER A N 1
ATOM 714 C CA . SER A 1 89 ? 12.413 -4.787 -10.229 1.00 94.06 89 SER A CA 1
ATOM 715 C C . SER A 1 89 ? 11.889 -5.542 -9.008 1.00 94.06 89 SER A C 1
ATOM 717 O O . SER A 1 89 ? 10.689 -5.784 -8.853 1.00 94.06 89 SER A O 1
ATOM 719 N N . THR A 1 90 ? 12.794 -5.936 -8.111 1.00 93.81 90 THR A N 1
ATOM 720 C CA . THR A 1 90 ? 12.381 -6.468 -6.808 1.00 93.81 90 THR A CA 1
ATOM 721 C C . THR A 1 90 ? 11.955 -5.326 -5.890 1.00 93.81 90 THR A C 1
ATOM 723 O O . THR A 1 90 ? 12.496 -4.225 -5.970 1.00 93.81 90 THR A O 1
ATOM 726 N N . VAL A 1 91 ? 11.049 -5.602 -4.946 1.00 90.19 91 VAL A N 1
ATOM 727 C CA . VAL A 1 91 ? 10.648 -4.621 -3.919 1.00 90.19 91 VAL A CA 1
ATOM 728 C C . VAL A 1 91 ? 11.866 -4.077 -3.171 1.00 90.19 91 VAL A C 1
ATOM 730 O O . VAL A 1 91 ? 11.957 -2.879 -2.933 1.00 90.19 91 VAL A O 1
ATOM 733 N N . ARG A 1 92 ? 12.839 -4.939 -2.846 1.00 89.31 92 ARG A N 1
ATOM 734 C CA . ARG A 1 92 ? 14.065 -4.534 -2.148 1.00 89.31 92 ARG A CA 1
ATOM 735 C C . ARG 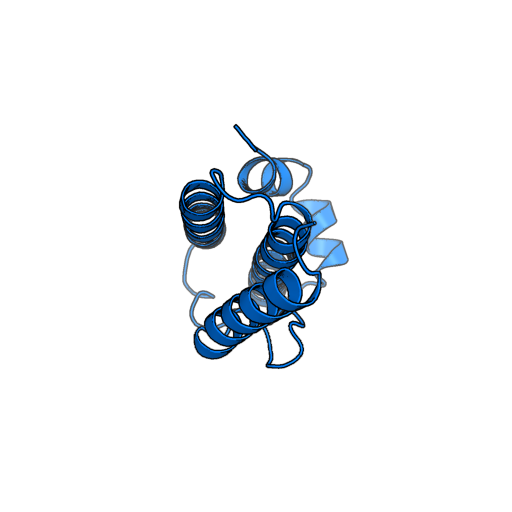A 1 9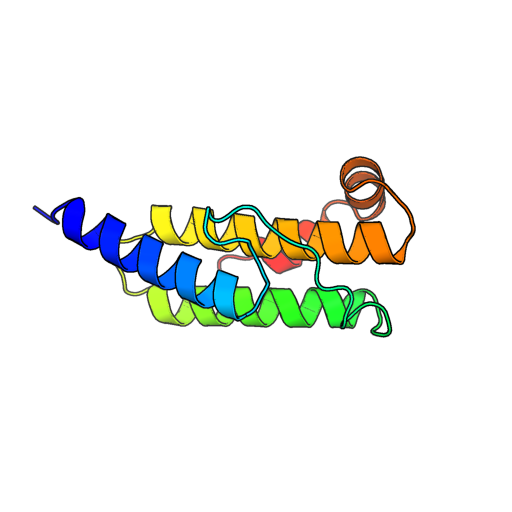2 ? 14.903 -3.568 -2.983 1.00 89.31 92 ARG A C 1
ATOM 737 O O . ARG A 1 92 ? 15.367 -2.565 -2.453 1.00 89.31 92 ARG A O 1
ATOM 744 N N . THR A 1 93 ? 15.107 -3.873 -4.263 1.00 89.56 93 THR A N 1
ATOM 745 C CA . THR A 1 93 ? 15.873 -3.018 -5.181 1.00 89.56 93 THR A CA 1
ATOM 746 C C . THR A 1 93 ? 15.169 -1.682 -5.387 1.00 89.56 93 THR A C 1
ATOM 748 O O . THR A 1 93 ? 15.809 -0.638 -5.313 1.00 89.56 93 THR A O 1
ATOM 751 N N . PHE A 1 94 ? 13.849 -1.712 -5.581 1.00 87.19 94 PHE A N 1
ATOM 752 C CA . PHE A 1 94 ? 13.044 -0.514 -5.769 1.00 87.19 94 PHE A CA 1
ATOM 753 C C . PHE A 1 94 ? 13.084 0.406 -4.542 1.00 87.19 94 PHE A C 1
ATOM 755 O O . PHE A 1 94 ? 13.401 1.582 -4.671 1.00 87.19 94 PHE A O 1
ATOM 762 N N . LEU A 1 95 ? 12.857 -0.134 -3.340 1.00 84.44 95 LEU A N 1
ATOM 763 C CA . LEU A 1 95 ? 12.894 0.647 -2.098 1.00 84.44 95 LEU A CA 1
ATOM 764 C C . LEU A 1 95 ? 14.275 1.249 -1.816 1.00 84.44 95 LEU A C 1
ATOM 766 O O . LEU A 1 95 ? 14.359 2.363 -1.317 1.00 84.44 95 LEU A O 1
ATOM 770 N N . LYS A 1 96 ? 15.361 0.544 -2.162 1.00 86.38 96 LYS A N 1
ATOM 771 C CA . LYS A 1 96 ? 16.715 1.110 -2.073 1.00 86.38 96 LYS A CA 1
ATOM 772 C C . LYS A 1 96 ? 16.912 2.306 -3.006 1.00 86.38 96 LYS A C 1
ATOM 774 O O . LYS A 1 96 ? 17.638 3.221 -2.644 1.00 86.38 96 LYS A O 1
ATOM 779 N N . LYS A 1 97 ? 16.297 2.279 -4.192 1.00 83.88 97 LYS A N 1
ATOM 780 C CA . LYS A 1 97 ? 16.385 3.356 -5.186 1.00 83.88 97 LYS A CA 1
ATOM 781 C C . LYS A 1 97 ? 15.539 4.572 -4.796 1.00 83.88 97 LYS A C 1
ATOM 783 O O . LYS A 1 97 ? 15.986 5.688 -5.006 1.00 83.88 97 LYS A O 1
ATOM 788 N N . LEU A 1 98 ? 14.339 4.346 -4.257 1.00 74.94 98 LEU A N 1
ATOM 789 C CA . LEU A 1 98 ? 13.378 5.408 -3.936 1.00 74.94 98 LEU A CA 1
ATOM 790 C C . LEU A 1 98 ? 13.721 6.172 -2.639 1.00 74.94 98 LEU A C 1
ATOM 792 O O . LEU A 1 98 ? 13.220 7.266 -2.423 1.00 74.94 98 LEU A O 1
ATOM 796 N N . GLY A 1 99 ? 14.585 5.617 -1.781 1.00 71.56 99 GLY A N 1
ATOM 797 C CA . GLY A 1 99 ? 15.100 6.315 -0.599 1.00 71.56 99 GLY A CA 1
ATOM 798 C C . GLY A 1 99 ? 14.062 6.543 0.511 1.00 71.56 99 GLY A C 1
ATOM 799 O O . GLY A 1 99 ? 13.075 5.812 0.629 1.00 71.56 99 GLY A O 1
ATOM 800 N N . SER A 1 100 ? 14.323 7.533 1.372 1.00 66.25 100 SER A N 1
ATOM 801 C CA . SER A 1 100 ? 13.444 7.945 2.479 1.00 66.25 100 SER A CA 1
ATOM 802 C C . SER A 1 100 ? 12.194 8.697 2.015 1.00 66.25 100 SER A C 1
ATOM 804 O O . SER A 1 100 ? 11.186 8.647 2.708 1.00 66.25 100 SER A O 1
ATOM 806 N N . GLU A 1 101 ? 12.219 9.301 0.827 1.00 63.88 101 GLU A N 1
ATOM 807 C CA . GLU A 1 101 ? 11.130 10.099 0.241 1.00 63.88 101 GLU A CA 1
ATOM 808 C C . GLU A 1 101 ? 9.823 9.297 0.100 1.00 63.88 101 GLU A C 1
ATOM 810 O O . GLU A 1 101 ? 8.755 9.730 0.524 1.00 63.88 101 GLU A O 1
ATOM 815 N N . PHE A 1 102 ? 9.916 8.041 -0.355 1.00 68.94 102 PHE A N 1
ATOM 816 C CA . PHE A 1 102 ? 8.775 7.114 -0.371 1.00 68.94 102 PHE A CA 1
ATOM 817 C C . PHE A 1 102 ? 8.194 6.843 1.012 1.00 68.94 102 PHE A C 1
ATOM 819 O O . PHE A 1 102 ? 7.027 6.481 1.158 1.00 68.94 102 PHE A O 1
ATOM 826 N N . LEU A 1 103 ? 9.050 6.881 2.029 1.00 65.12 103 LEU A N 1
ATOM 827 C CA . LEU A 1 103 ? 8.641 6.570 3.382 1.00 65.12 103 LEU A CA 1
ATOM 828 C C . LEU A 1 103 ? 7.950 7.760 4.005 1.00 65.12 103 LEU A C 1
ATOM 830 O O . LEU A 1 103 ? 6.948 7.532 4.664 1.00 65.12 103 LEU A O 1
ATOM 834 N N . GLU A 1 104 ? 8.419 8.978 3.763 1.00 63.94 104 GLU A N 1
ATOM 835 C CA . GLU A 1 104 ? 7.842 10.196 4.330 1.00 63.94 104 GLU A CA 1
ATOM 836 C C . GLU A 1 104 ? 6.366 10.370 3.957 1.00 63.94 104 GLU A C 1
ATOM 838 O O . GLU A 1 104 ? 5.548 10.504 4.863 1.00 63.94 104 GLU A O 1
ATOM 843 N N . GLU A 1 105 ? 5.988 10.180 2.689 1.00 64.00 105 GLU A N 1
ATOM 844 C CA . GLU A 1 105 ? 4.583 10.243 2.233 1.00 64.00 105 GLU A CA 1
ATOM 845 C C . GLU A 1 105 ? 3.647 9.282 3.004 1.00 64.00 105 GLU A C 1
ATOM 847 O O . GLU A 1 105 ? 2.466 9.561 3.231 1.00 64.00 105 GLU A O 1
ATOM 852 N N . PHE A 1 106 ? 4.170 8.122 3.418 1.00 61.06 106 PHE A N 1
ATOM 853 C CA . PHE A 1 106 ? 3.432 7.130 4.203 1.00 61.06 106 PHE A CA 1
ATOM 854 C C . PHE A 1 106 ? 3.674 7.240 5.712 1.00 61.06 106 PHE A C 1
ATOM 856 O O . PHE A 1 106 ? 2.959 6.582 6.468 1.00 61.06 106 PHE A O 1
ATOM 863 N N . LEU A 1 107 ? 4.696 7.967 6.170 1.00 53.47 107 LEU A N 1
ATOM 864 C CA . LEU A 1 107 ? 5.156 8.010 7.560 1.00 53.47 107 LEU A CA 1
ATOM 865 C C . LEU A 1 107 ? 4.811 9.301 8.283 1.00 53.47 107 LEU A C 1
ATOM 867 O O . LEU A 1 107 ? 4.858 9.246 9.509 1.00 53.47 107 LEU A O 1
ATOM 871 N N . THR A 1 108 ? 4.430 10.384 7.599 1.00 53.22 108 THR A N 1
ATOM 872 C CA . THR A 1 108 ? 3.846 11.562 8.253 1.00 53.22 108 THR A CA 1
ATOM 873 C C . THR A 1 108 ? 2.500 11.172 8.865 1.00 53.22 108 THR A C 1
ATOM 875 O O . THR A 1 108 ? 1.435 11.274 8.259 1.00 53.22 108 THR A O 1
ATOM 878 N N . GLU A 1 109 ? 2.589 10.581 10.053 1.00 49.34 109 GLU A N 1
ATOM 879 C CA . GLU A 1 109 ? 1.636 10.784 11.128 1.00 49.34 109 GLU A CA 1
ATOM 880 C C . GLU A 1 109 ? 1.744 12.276 11.436 1.00 49.34 109 GLU A C 1
ATOM 882 O O . GLU A 1 109 ? 2.828 12.733 11.796 1.00 49.34 109 GLU A O 1
ATOM 887 N N . GLU A 1 110 ? 0.688 13.043 11.168 1.00 43.72 110 GLU A N 1
ATOM 888 C CA . GLU A 1 110 ? 0.546 14.341 11.838 1.00 43.72 110 GLU A CA 1
ATOM 889 C C . GLU A 1 110 ? 0.634 14.151 13.357 1.00 43.72 110 GLU A C 1
ATOM 891 O O . GLU A 1 110 ? 0.038 13.164 13.865 1.00 43.72 110 GLU A O 1
#